Protein AF-A0A259DTE0-F1 (afdb_monomer_lite)

Foldseek 3Di:
DDDDDDPPDDPVVQQVVLLVVLVVCLVVVVLVSSCVSQDPDVSNLVSLVSCLLVLNDALVSLVVSCVVCVPDPPVVSSLVSSLVNLLPDPALVVLCVVCVVPPDAALSSLLSNLVSCVVVVNNVVSVVSLVVCVVHYDDDPVSVVSSVVPPPD

Radius of gyration: 21.3 Å; chains: 1; bounding box: 43×51×60 Å

Sequence (153 aa):
MLAALAWAGPVLADSDQAMRTALELTSGRDYAGALAVAPAGVGVDIVEWQRLRAGQGSFAEYEGFLARHPDWPGLPLMYEKAEGALAETADPTTVIGWFSANPAVTGTGAVAHVKALLAADRNAEAETEAMRAWATLTFTPEEEAALDDQETF

pLDDT: mean 90.36, std 13.55, range [43.41, 98.62]

Structure (mmCIF, N/CA/C/O backbone):
data_AF-A0A259DTE0-F1
#
_entry.id   AF-A0A259DTE0-F1
#
loop_
_atom_site.group_PDB
_atom_site.id
_atom_site.type_symbol
_atom_site.label_atom_id
_atom_site.label_alt_id
_atom_site.label_comp_id
_atom_site.label_asym_id
_atom_site.label_entity_id
_atom_site.label_seq_id
_atom_site.pdbx_PDB_ins_code
_atom_site.Cartn_x
_atom_site.Cartn_y
_atom_site.Cartn_z
_atom_site.occupancy
_atom_site.B_iso_or_equiv
_atom_site.auth_seq_id
_atom_site.auth_comp_id
_atom_site.auth_asym_id
_atom_site.auth_atom_id
_atom_site.pdbx_PDB_model_num
ATOM 1 N N . MET A 1 1 ? 21.723 -41.318 -38.011 1.00 43.78 1 MET A N 1
ATOM 2 C CA . MET A 1 1 ? 21.415 -40.417 -36.880 1.00 43.78 1 MET A CA 1
ATOM 3 C C . MET A 1 1 ? 21.941 -39.037 -37.231 1.00 43.78 1 MET A C 1
ATOM 5 O O . MET A 1 1 ? 23.150 -38.869 -37.249 1.00 43.78 1 MET A O 1
ATOM 9 N N . LEU A 1 2 ? 21.074 -38.089 -37.584 1.00 43.56 2 LEU A N 1
ATOM 10 C CA . LEU A 1 2 ? 21.456 -36.684 -37.741 1.00 43.56 2 LEU A CA 1
ATOM 11 C C . LEU A 1 2 ? 20.873 -35.923 -36.551 1.00 43.56 2 LEU A C 1
ATOM 13 O O . LEU A 1 2 ? 19.659 -35.900 -36.368 1.00 43.56 2 LEU A O 1
ATOM 17 N N . ALA A 1 3 ? 21.760 -35.389 -35.716 1.00 52.62 3 ALA A N 1
ATOM 18 C CA . ALA A 1 3 ? 21.417 -34.535 -34.592 1.00 52.62 3 ALA A CA 1
ATOM 19 C C . ALA A 1 3 ? 21.035 -33.147 -35.123 1.00 52.62 3 ALA A C 1
ATOM 21 O O . ALA A 1 3 ? 21.847 -32.486 -35.771 1.00 52.62 3 ALA A O 1
ATOM 22 N N . ALA A 1 4 ? 19.802 -32.714 -34.867 1.00 48.88 4 ALA A N 1
ATOM 23 C CA . ALA A 1 4 ? 19.388 -31.340 -35.104 1.00 48.88 4 ALA A CA 1
ATOM 24 C C . ALA A 1 4 ? 19.877 -30.478 -33.933 1.00 48.88 4 ALA A C 1
ATOM 26 O O . ALA A 1 4 ? 19.413 -30.620 -32.803 1.00 48.88 4 ALA A O 1
ATOM 27 N N . LEU A 1 5 ? 20.851 -29.612 -34.207 1.00 60.97 5 LEU A N 1
ATOM 28 C CA . LEU A 1 5 ? 21.336 -28.599 -33.279 1.00 60.97 5 LEU A CA 1
ATOM 29 C C . LEU A 1 5 ? 20.308 -27.456 -33.261 1.00 60.97 5 LEU A C 1
ATOM 31 O O . LEU A 1 5 ? 20.214 -26.690 -34.219 1.00 60.97 5 LEU A O 1
ATOM 35 N N . ALA A 1 6 ? 19.497 -27.369 -32.209 1.00 54.09 6 ALA A N 1
ATOM 36 C CA . ALA A 1 6 ? 18.560 -26.266 -32.034 1.00 54.09 6 ALA A CA 1
ATOM 37 C C . ALA A 1 6 ? 19.342 -24.986 -31.686 1.00 54.09 6 ALA A C 1
ATOM 39 O O . ALA A 1 6 ? 19.774 -24.795 -30.551 1.00 54.09 6 ALA A O 1
ATOM 40 N N . TRP A 1 7 ? 19.567 -24.121 -32.676 1.00 58.91 7 TRP A N 1
ATOM 41 C CA . TRP A 1 7 ? 20.090 -22.771 -32.463 1.00 58.91 7 TRP A CA 1
ATOM 42 C C . TRP A 1 7 ? 18.978 -21.904 -31.860 1.00 58.91 7 TRP A C 1
ATOM 44 O O . TRP A 1 7 ? 18.152 -21.342 -32.575 1.00 58.91 7 TRP A O 1
ATOM 54 N N . ALA A 1 8 ? 18.949 -21.794 -30.535 1.00 57.03 8 ALA A N 1
ATOM 55 C CA . ALA A 1 8 ? 18.180 -20.767 -29.838 1.00 57.03 8 ALA A CA 1
ATOM 56 C C . ALA A 1 8 ? 18.907 -19.409 -29.970 1.00 57.03 8 ALA A C 1
ATOM 58 O O . ALA A 1 8 ? 19.482 -18.902 -29.014 1.00 57.03 8 ALA A O 1
ATOM 59 N N . GLY A 1 9 ? 18.995 -18.873 -31.189 1.00 67.31 9 GLY A N 1
ATOM 60 C CA . GLY A 1 9 ? 19.656 -17.598 -31.489 1.00 67.31 9 GLY A CA 1
ATOM 61 C C . GLY A 1 9 ? 18.674 -16.416 -31.588 1.00 67.31 9 GLY A C 1
ATOM 62 O O . GLY A 1 9 ? 17.463 -16.584 -31.501 1.00 67.31 9 GLY A O 1
ATOM 63 N N . PRO A 1 10 ? 19.171 -15.261 -32.029 1.00 63.56 10 PRO A N 1
ATOM 64 C CA . PRO A 1 10 ? 18.927 -13.849 -31.623 1.00 63.56 10 PRO A CA 1
ATOM 65 C C . PRO A 1 10 ? 17.927 -13.426 -30.520 1.00 63.56 10 PRO A C 1
ATOM 67 O O . PRO A 1 10 ? 18.248 -12.492 -29.791 1.00 63.56 10 PRO A O 1
ATOM 70 N N . VAL A 1 11 ? 16.745 -14.030 -30.367 1.00 62.62 11 VAL A N 1
ATOM 71 C CA . VAL A 1 11 ? 15.665 -13.457 -29.516 1.00 62.62 11 VAL A CA 1
ATOM 72 C C . VAL A 1 11 ? 16.030 -13.416 -28.023 1.00 62.62 11 VAL A C 1
ATOM 74 O O . VAL A 1 11 ? 15.687 -12.467 -27.316 1.00 62.62 11 VAL A O 1
ATOM 77 N N . LEU A 1 12 ? 16.769 -14.420 -27.540 1.00 65.56 12 LEU A N 1
ATOM 78 C CA . LEU A 1 12 ? 17.207 -14.489 -26.140 1.00 65.56 12 LEU A CA 1
ATOM 79 C C . LEU A 1 12 ? 18.289 -13.447 -25.812 1.00 65.56 12 LEU A C 1
ATOM 81 O O . LEU A 1 12 ? 18.253 -12.848 -24.745 1.00 65.56 12 LEU A O 1
ATOM 85 N N . ALA A 1 13 ? 19.210 -13.177 -26.743 1.00 70.62 13 ALA A N 1
ATOM 86 C CA . ALA A 1 13 ? 20.284 -12.203 -26.535 1.00 70.62 13 ALA A CA 1
ATOM 87 C C . ALA A 1 13 ? 19.761 -10.756 -26.490 1.00 70.62 13 ALA A C 1
ATOM 89 O O . ALA A 1 13 ? 20.271 -9.942 -25.721 1.00 70.62 13 ALA A O 1
ATOM 90 N N . ASP A 1 14 ? 18.731 -10.457 -27.286 1.00 83.38 14 ASP A N 1
ATOM 91 C CA . ASP A 1 14 ? 18.049 -9.160 -27.283 1.00 83.38 14 ASP A CA 1
ATOM 92 C C . ASP A 1 14 ? 17.256 -8.953 -25.981 1.00 83.38 14 ASP A C 1
ATOM 94 O O . ASP A 1 14 ? 17.374 -7.917 -25.331 1.00 83.38 14 ASP A O 1
ATOM 98 N N . SER A 1 15 ? 16.553 -9.994 -25.516 1.00 88.19 15 SER A N 1
ATOM 99 C CA . SER A 1 15 ? 15.815 -9.973 -24.241 1.00 88.19 15 SER A CA 1
ATOM 100 C C . SER A 1 15 ? 16.735 -9.772 -23.032 1.00 88.19 15 SER A C 1
ATOM 102 O O . SER A 1 15 ? 16.417 -9.000 -22.128 1.00 88.19 15 SER A O 1
ATOM 104 N N . ASP A 1 16 ? 17.901 -10.423 -23.023 1.00 93.50 16 ASP A N 1
ATOM 105 C CA . ASP A 1 16 ? 18.902 -10.254 -21.969 1.00 93.50 16 ASP A CA 1
ATOM 106 C C . ASP A 1 16 ? 19.446 -8.822 -21.928 1.00 93.50 16 ASP A C 1
ATOM 108 O O . ASP A 1 16 ? 19.622 -8.245 -20.853 1.00 93.50 16 ASP A O 1
ATOM 112 N N . GLN A 1 17 ? 19.743 -8.242 -23.095 1.00 94.94 17 GLN A N 1
ATOM 113 C CA . GLN A 1 17 ? 20.236 -6.871 -23.178 1.00 94.94 17 GLN A CA 1
ATOM 114 C C . GLN A 1 17 ? 19.161 -5.868 -22.752 1.00 94.94 17 GLN A C 1
ATOM 116 O O . GLN A 1 17 ? 19.450 -4.982 -21.948 1.00 94.94 17 GLN A O 1
ATOM 121 N N . ALA A 1 18 ? 17.929 -6.052 -23.226 1.00 96.12 18 ALA A N 1
ATOM 122 C CA . ALA A 1 18 ? 16.771 -5.263 -22.829 1.00 96.12 18 ALA A CA 1
ATOM 123 C C . ALA A 1 18 ? 16.566 -5.294 -21.305 1.00 96.12 18 ALA A C 1
ATOM 125 O O . ALA A 1 18 ? 16.401 -4.248 -20.677 1.00 96.12 18 ALA A O 1
ATOM 126 N N . MET A 1 19 ? 16.682 -6.474 -20.685 1.00 97.69 19 MET A N 1
ATOM 127 C CA . MET A 1 19 ? 16.566 -6.615 -19.234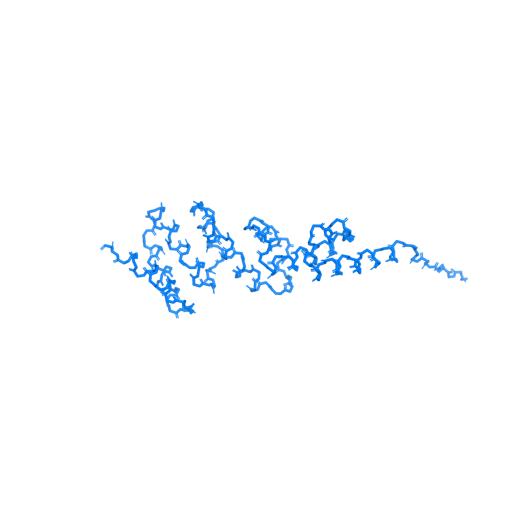 1.00 97.69 19 MET A CA 1
ATOM 128 C C . MET A 1 19 ? 17.687 -5.895 -18.477 1.00 97.69 19 MET A C 1
ATOM 130 O O . MET A 1 19 ? 17.419 -5.235 -17.475 1.00 97.69 19 MET A O 1
ATOM 134 N N . ARG A 1 20 ? 18.942 -5.970 -18.942 1.00 97.94 20 ARG A N 1
ATOM 135 C CA . ARG A 1 20 ? 20.052 -5.220 -18.320 1.00 97.94 20 ARG A CA 1
ATOM 136 C C . ARG A 1 20 ? 19.778 -3.719 -18.334 1.00 97.94 20 ARG A C 1
ATOM 138 O O . ARG A 1 20 ? 19.892 -3.080 -17.293 1.00 97.94 20 ARG A O 1
ATOM 145 N N . THR A 1 21 ? 19.347 -3.183 -19.475 1.00 98.12 21 THR A N 1
ATOM 146 C CA . THR A 1 21 ? 18.992 -1.764 -19.595 1.00 98.12 21 THR A CA 1
ATOM 147 C C . THR A 1 21 ? 17.808 -1.398 -18.697 1.00 98.12 21 THR A C 1
ATOM 149 O O . THR A 1 21 ? 17.859 -0.376 -18.015 1.00 98.12 21 THR A O 1
ATOM 152 N N . ALA A 1 22 ? 16.776 -2.242 -18.615 1.00 98.44 22 ALA A N 1
ATOM 153 C CA . ALA A 1 22 ? 15.650 -2.018 -17.709 1.00 98.44 22 ALA A CA 1
ATOM 154 C C . ALA A 1 22 ? 16.098 -1.936 -16.237 1.00 98.44 22 ALA A C 1
ATOM 156 O O . ALA A 1 22 ? 15.670 -1.044 -15.503 1.00 98.44 22 ALA A O 1
ATOM 157 N N . LEU A 1 23 ? 16.998 -2.823 -15.800 1.00 98.25 23 LEU A N 1
ATOM 158 C CA . LEU A 1 23 ? 17.524 -2.836 -14.430 1.00 98.25 23 LEU A CA 1
ATOM 159 C C . LEU A 1 23 ? 18.431 -1.632 -14.127 1.00 98.25 23 LEU A C 1
ATOM 161 O O . LEU A 1 23 ? 18.393 -1.103 -13.012 1.00 98.25 23 LEU A O 1
ATOM 165 N N . GLU A 1 24 ? 19.216 -1.168 -15.101 1.00 98.44 24 GLU A N 1
ATOM 166 C CA . GLU A 1 24 ? 20.008 0.065 -14.989 1.00 98.44 24 GLU A CA 1
ATOM 167 C C . GLU A 1 24 ? 19.100 1.289 -14.796 1.00 98.44 24 GLU A C 1
ATOM 169 O O . GLU A 1 24 ? 19.293 2.059 -13.852 1.00 98.44 24 GLU A O 1
ATOM 174 N N . LEU A 1 25 ? 18.059 1.426 -15.625 1.00 98.62 25 LEU A N 1
ATOM 175 C CA . LEU A 1 25 ? 17.064 2.499 -15.511 1.00 98.62 25 LEU A CA 1
ATOM 176 C C . LEU A 1 25 ? 16.305 2.429 -14.179 1.00 98.62 25 LEU A C 1
ATOM 178 O O . LEU A 1 25 ? 16.152 3.444 -13.498 1.00 98.62 25 LEU A O 1
ATOM 182 N N . THR A 1 26 ? 15.921 1.223 -13.747 1.00 98.31 26 THR A N 1
ATOM 183 C CA . THR A 1 26 ? 15.253 1.012 -12.454 1.00 98.31 26 THR A CA 1
ATOM 184 C C . THR A 1 26 ? 16.144 1.428 -11.283 1.00 98.31 26 THR A C 1
ATOM 186 O O . THR A 1 26 ? 15.686 2.108 -10.364 1.00 98.31 26 THR A O 1
ATOM 189 N N . SER A 1 27 ? 17.440 1.102 -11.336 1.00 96.94 27 SER A N 1
ATOM 190 C CA . SER A 1 27 ? 18.418 1.538 -10.329 1.00 96.94 27 SER A CA 1
ATOM 191 C C . SER A 1 27 ? 18.573 3.063 -10.302 1.00 96.94 27 SER A C 1
ATOM 193 O O . SER A 1 27 ? 18.743 3.650 -9.234 1.00 96.94 27 SER A O 1
ATOM 195 N N . GLY A 1 28 ? 18.453 3.714 -11.462 1.00 97.62 28 GLY A N 1
ATOM 196 C CA . GLY A 1 28 ? 18.397 5.171 -11.604 1.00 97.62 28 GLY A CA 1
ATOM 197 C C . GLY A 1 28 ? 17.051 5.805 -11.231 1.00 97.62 28 GLY A C 1
ATOM 198 O O . GLY A 1 28 ? 16.918 7.021 -11.344 1.00 97.62 28 GLY A O 1
ATOM 199 N N . ARG A 1 29 ? 16.068 5.012 -10.773 1.00 96.75 29 ARG A N 1
ATOM 200 C CA . ARG A 1 29 ? 14.676 5.413 -10.488 1.00 96.75 29 ARG A CA 1
ATOM 201 C C . ARG A 1 29 ? 13.888 5.919 -11.701 1.00 96.75 29 ARG A C 1
ATOM 203 O O . ARG A 1 29 ? 12.815 6.496 -11.530 1.00 96.75 29 ARG A O 1
ATOM 210 N N . ASP A 1 30 ? 14.367 5.662 -12.914 1.00 98.25 30 ASP A N 1
ATOM 211 C CA . ASP A 1 30 ? 13.601 5.888 -14.138 1.00 98.25 30 ASP A CA 1
ATOM 212 C C . ASP A 1 30 ? 12.728 4.664 -14.439 1.00 98.25 30 ASP A C 1
ATOM 214 O O . ASP A 1 30 ? 13.008 3.852 -15.321 1.00 98.25 30 ASP A O 1
ATOM 218 N N . TYR A 1 31 ? 11.661 4.501 -13.655 1.00 97.56 31 TYR A N 1
ATOM 219 C CA . TYR A 1 31 ? 10.754 3.362 -13.804 1.00 97.56 31 TYR A CA 1
ATOM 220 C C . TYR A 1 31 ? 9.962 3.407 -15.114 1.00 97.56 31 TYR A C 1
ATOM 222 O O . TYR A 1 31 ? 9.646 2.360 -15.668 1.00 97.56 31 TYR A O 1
ATOM 230 N N . ALA A 1 32 ? 9.651 4.601 -15.627 1.00 97.62 32 ALA A N 1
ATOM 231 C CA . ALA A 1 32 ? 8.937 4.749 -16.892 1.00 97.62 32 ALA A CA 1
ATOM 232 C C . ALA A 1 32 ? 9.812 4.292 -18.068 1.00 97.62 32 ALA A C 1
ATOM 234 O O . ALA A 1 32 ? 9.361 3.496 -18.894 1.00 97.62 32 ALA A O 1
ATOM 235 N N . GLY A 1 33 ? 11.076 4.730 -18.105 1.00 98.06 33 GLY A N 1
ATOM 236 C CA . GLY A 1 33 ? 12.057 4.248 -19.072 1.00 98.06 33 GLY A CA 1
ATOM 237 C C . GLY A 1 33 ? 12.307 2.748 -18.930 1.00 98.06 33 GLY A C 1
ATOM 238 O O . GLY A 1 33 ? 12.310 2.032 -19.929 1.00 98.06 33 GLY A O 1
ATOM 239 N N . ALA A 1 34 ? 12.445 2.255 -17.696 1.00 98.44 34 ALA A N 1
ATOM 240 C CA . ALA A 1 34 ? 12.639 0.833 -17.431 1.00 98.44 34 ALA A CA 1
ATOM 241 C C . ALA A 1 34 ? 11.479 -0.027 -17.958 1.00 98.44 34 ALA A C 1
ATOM 243 O O . ALA A 1 34 ? 11.721 -1.021 -18.638 1.00 98.44 34 ALA A O 1
ATOM 244 N N . LEU A 1 35 ? 10.227 0.370 -17.706 1.00 97.69 35 LEU A N 1
ATOM 245 C CA . LEU A 1 35 ? 9.039 -0.342 -18.193 1.00 97.69 35 LEU A CA 1
ATOM 246 C C . LEU A 1 35 ? 8.927 -0.313 -19.722 1.00 97.69 35 LEU A C 1
ATOM 248 O O . LEU A 1 35 ? 8.456 -1.280 -20.312 1.00 97.69 35 LEU A O 1
ATOM 252 N N . ALA A 1 36 ? 9.375 0.766 -20.371 1.00 97.69 36 ALA A N 1
ATOM 253 C CA . ALA A 1 36 ? 9.330 0.893 -21.826 1.00 97.69 36 ALA A CA 1
ATOM 254 C C . ALA A 1 36 ? 10.289 -0.065 -22.554 1.00 97.69 36 ALA A C 1
ATOM 256 O O . ALA A 1 36 ? 10.049 -0.397 -23.715 1.00 97.69 36 ALA A O 1
ATOM 257 N N . VAL A 1 37 ? 11.369 -0.495 -21.893 1.00 97.62 37 VAL A N 1
ATOM 258 C CA . VAL A 1 37 ? 12.389 -1.381 -22.482 1.00 97.62 37 VAL A CA 1
ATOM 259 C C . VAL A 1 37 ? 12.393 -2.787 -21.887 1.00 97.62 37 VAL A C 1
ATOM 261 O O . VAL A 1 37 ? 13.064 -3.663 -22.426 1.00 97.62 37 VAL A O 1
ATOM 264 N N . ALA A 1 38 ? 11.672 -3.026 -20.790 1.00 97.56 38 ALA A N 1
ATOM 265 C CA . ALA A 1 38 ? 11.622 -4.332 -20.150 1.00 97.56 38 ALA A CA 1
ATOM 266 C C . ALA A 1 38 ? 11.072 -5.403 -21.112 1.00 97.56 38 ALA A C 1
ATOM 268 O O . ALA A 1 38 ? 10.049 -5.180 -21.768 1.00 97.56 38 ALA A O 1
ATOM 269 N N . PRO A 1 39 ? 11.707 -6.588 -21.196 1.00 96.44 39 PRO A N 1
ATOM 270 C CA . PRO A 1 39 ? 11.160 -7.676 -21.989 1.00 96.44 39 PRO A CA 1
ATOM 271 C C . PRO A 1 39 ? 9.808 -8.116 -21.415 1.00 96.44 39 PRO A C 1
ATOM 273 O O . PRO A 1 39 ? 9.616 -8.167 -20.197 1.00 96.44 39 PRO A O 1
ATOM 276 N N . ALA A 1 40 ? 8.872 -8.446 -22.307 1.00 93.31 40 ALA A N 1
ATOM 277 C CA . ALA A 1 40 ? 7.514 -8.828 -21.937 1.00 93.31 40 ALA A CA 1
ATOM 278 C C . ALA A 1 40 ? 7.471 -10.033 -20.976 1.00 93.31 40 ALA A C 1
ATOM 280 O O . ALA A 1 40 ? 8.356 -10.892 -20.971 1.00 93.31 40 ALA A O 1
ATOM 281 N N . GLY A 1 41 ? 6.398 -10.116 -20.187 1.00 94.56 41 GLY A N 1
ATOM 282 C CA . GLY A 1 41 ? 6.254 -11.114 -19.127 1.00 94.56 41 GLY A CA 1
ATOM 283 C C . GLY A 1 41 ? 7.055 -10.719 -17.888 1.00 94.56 41 GLY A C 1
ATOM 284 O O . GLY A 1 41 ? 7.024 -9.562 -17.476 1.00 94.56 41 GLY A O 1
ATOM 285 N N . VAL A 1 42 ? 7.812 -11.669 -17.333 1.00 95.69 42 VAL A N 1
ATOM 286 C CA . VAL A 1 42 ? 8.489 -11.528 -16.030 1.00 95.69 42 VAL A CA 1
ATOM 287 C C . VAL A 1 42 ? 9.437 -10.320 -15.938 1.00 95.69 42 VAL A C 1
ATOM 289 O O . VAL A 1 42 ? 9.679 -9.810 -14.848 1.00 95.69 42 VAL A O 1
ATOM 292 N N . GLY A 1 43 ? 9.976 -9.836 -17.064 1.00 97.31 43 GLY A N 1
ATOM 293 C CA . GLY A 1 43 ? 10.821 -8.639 -17.086 1.00 97.31 43 GLY A CA 1
ATOM 294 C C . GLY A 1 43 ? 10.063 -7.381 -16.664 1.00 97.31 43 GLY A C 1
ATOM 295 O O . GLY A 1 43 ? 10.552 -6.626 -15.824 1.00 97.31 43 GLY A O 1
ATOM 296 N N . VAL A 1 44 ? 8.847 -7.195 -17.187 1.00 98.06 44 VAL A N 1
ATOM 297 C CA . VAL A 1 44 ? 7.940 -6.109 -16.782 1.00 98.06 44 VAL A CA 1
ATOM 298 C C . VAL A 1 44 ? 7.552 -6.261 -15.311 1.00 98.06 44 VAL A C 1
ATOM 300 O O . VAL A 1 44 ? 7.632 -5.285 -14.567 1.00 98.06 44 VAL A O 1
ATOM 303 N N . ASP A 1 45 ? 7.224 -7.481 -14.870 1.00 98.31 45 ASP A N 1
ATOM 304 C CA . ASP A 1 45 ? 6.832 -7.751 -13.479 1.00 98.31 45 ASP A CA 1
ATOM 305 C C . ASP A 1 45 ? 7.952 -7.410 -12.482 1.00 98.31 45 ASP A C 1
ATOM 307 O O . ASP A 1 45 ? 7.691 -6.861 -11.414 1.00 98.31 45 ASP A O 1
ATOM 311 N N . ILE A 1 46 ? 9.217 -7.676 -12.824 1.00 98.31 46 ILE A N 1
ATOM 312 C CA . ILE A 1 46 ? 10.368 -7.331 -11.974 1.00 98.31 46 ILE A CA 1
ATOM 313 C C . ILE A 1 46 ? 10.517 -5.813 -11.827 1.00 98.31 46 ILE A C 1
ATOM 315 O O . ILE A 1 46 ? 10.759 -5.330 -10.717 1.00 98.31 46 ILE A O 1
ATOM 319 N N . VAL A 1 47 ? 10.372 -5.057 -12.918 1.00 98.50 47 VAL A N 1
ATOM 320 C CA . VAL A 1 47 ? 10.453 -3.589 -12.877 1.00 98.50 47 VAL A CA 1
ATOM 321 C C . VAL A 1 47 ? 9.276 -3.008 -12.092 1.00 98.50 47 VAL A C 1
ATOM 323 O O . VAL A 1 47 ? 9.478 -2.150 -11.230 1.00 98.50 47 VAL A O 1
ATOM 326 N N . GLU A 1 48 ? 8.058 -3.500 -12.334 1.00 98.25 48 GLU A N 1
ATOM 327 C CA . GLU A 1 48 ? 6.859 -3.094 -11.596 1.00 98.25 48 GLU A CA 1
ATOM 328 C C . GLU A 1 48 ? 7.016 -3.388 -10.098 1.00 98.25 48 GLU A C 1
ATOM 330 O O . GLU A 1 48 ? 6.815 -2.500 -9.271 1.00 98.25 48 GLU A O 1
ATOM 335 N N . TRP A 1 49 ? 7.493 -4.580 -9.739 1.00 98.25 49 TRP A N 1
ATOM 336 C CA . TRP A 1 49 ? 7.778 -4.966 -8.359 1.00 98.25 49 TRP A CA 1
ATOM 337 C C . TRP A 1 49 ? 8.794 -4.043 -7.681 1.00 98.25 49 TRP A C 1
ATOM 339 O O . TRP A 1 49 ? 8.573 -3.604 -6.552 1.00 98.25 49 TRP A O 1
ATOM 349 N N . GLN A 1 50 ? 9.902 -3.709 -8.350 1.00 98.12 50 GLN A N 1
ATOM 350 C CA . GLN A 1 50 ? 10.898 -2.790 -7.792 1.00 98.12 50 GLN A CA 1
ATOM 351 C C . GLN A 1 50 ? 10.328 -1.378 -7.599 1.00 98.12 50 GLN A C 1
ATOM 353 O O . GLN A 1 50 ? 10.559 -0.767 -6.552 1.00 98.12 50 GLN A O 1
ATOM 358 N N . ARG A 1 51 ? 9.532 -0.888 -8.557 1.00 98.31 51 ARG A N 1
ATOM 359 C CA . ARG A 1 51 ? 8.834 0.401 -8.459 1.00 98.31 51 ARG A CA 1
ATOM 360 C C . ARG A 1 51 ? 7.860 0.437 -7.278 1.00 98.31 51 ARG A C 1
ATOM 362 O O . ARG A 1 51 ? 7.901 1.369 -6.475 1.00 98.31 51 ARG A O 1
ATOM 369 N N . LEU A 1 52 ? 7.013 -0.583 -7.146 1.00 98.31 52 LEU A N 1
ATOM 370 C CA . LEU A 1 52 ? 6.021 -0.685 -6.075 1.00 98.31 52 LEU A CA 1
ATOM 371 C C . LEU A 1 52 ? 6.692 -0.807 -4.702 1.00 98.31 52 LEU A C 1
ATOM 373 O O . LEU A 1 52 ? 6.355 -0.084 -3.771 1.00 98.31 52 LEU A O 1
ATOM 377 N N . ARG A 1 53 ? 7.751 -1.611 -4.569 1.00 96.50 53 ARG A N 1
ATOM 378 C CA . ARG A 1 53 ? 8.527 -1.674 -3.316 1.00 96.50 53 ARG A CA 1
ATOM 379 C C . ARG A 1 53 ? 9.165 -0.339 -2.927 1.00 96.50 53 ARG A C 1
ATOM 381 O O . ARG A 1 53 ? 9.347 -0.076 -1.737 1.00 96.50 53 ARG A O 1
ATOM 388 N N . ALA A 1 54 ? 9.488 0.506 -3.904 1.00 96.25 54 ALA A N 1
ATOM 389 C CA . ALA A 1 54 ? 9.983 1.860 -3.673 1.00 96.25 54 ALA A CA 1
ATOM 390 C C . ALA A 1 54 ? 8.880 2.865 -3.281 1.00 96.25 54 ALA A C 1
ATOM 392 O O . ALA A 1 54 ? 9.181 4.047 -3.104 1.00 96.25 54 ALA A O 1
ATOM 393 N N . GLY A 1 55 ? 7.625 2.425 -3.133 1.00 95.69 55 GLY A N 1
ATOM 394 C CA . GLY A 1 55 ? 6.491 3.285 -2.797 1.00 95.69 55 GLY A CA 1
ATOM 395 C C . GLY A 1 55 ? 5.993 4.122 -3.975 1.00 95.69 55 GLY A C 1
ATOM 396 O O . GLY A 1 55 ? 5.326 5.124 -3.765 1.00 95.69 55 GLY A O 1
ATOM 397 N N . GLN A 1 56 ? 6.370 3.781 -5.210 1.00 96.25 56 GLN A N 1
ATOM 398 C CA . GLN A 1 56 ? 6.075 4.586 -6.397 1.00 96.25 56 GLN A CA 1
ATOM 399 C C . GLN A 1 56 ? 4.881 4.024 -7.169 1.00 96.25 56 GLN A C 1
ATOM 401 O O . GLN A 1 56 ? 4.999 3.779 -8.366 1.00 96.25 56 GLN A O 1
ATOM 406 N N . GLY A 1 57 ? 3.747 3.797 -6.504 1.00 95.75 57 GLY A N 1
ATOM 407 C CA . GLY A 1 57 ? 2.528 3.303 -7.145 1.00 95.75 57 GLY A CA 1
ATOM 408 C C . GLY A 1 57 ? 1.258 3.655 -6.383 1.00 95.75 57 GLY A C 1
ATOM 409 O O . GLY A 1 57 ? 1.300 3.985 -5.201 1.00 95.75 57 GLY A O 1
ATOM 410 N N . SER A 1 58 ? 0.139 3.590 -7.090 1.00 96.75 58 SER A N 1
ATOM 411 C CA . SER A 1 58 ? -1.213 3.736 -6.558 1.00 96.75 58 SER A CA 1
ATOM 412 C C . SER A 1 58 ? -1.715 2.431 -5.944 1.00 96.75 58 SER A C 1
ATOM 414 O O . SER A 1 58 ? -1.244 1.348 -6.299 1.00 96.75 58 SER A O 1
ATOM 416 N N . PHE A 1 59 ? -2.723 2.515 -5.071 1.00 97.44 59 PHE A N 1
ATOM 417 C CA . PHE A 1 59 ? -3.352 1.333 -4.477 1.00 97.44 59 PHE A CA 1
ATOM 418 C C . PHE A 1 59 ? -3.809 0.304 -5.530 1.00 97.44 59 PHE A C 1
ATOM 420 O O . PHE A 1 59 ? -3.515 -0.879 -5.390 1.00 97.44 59 PHE A O 1
ATOM 427 N N . ALA A 1 60 ? -4.427 0.752 -6.630 1.00 96.75 60 ALA A N 1
ATOM 428 C CA . ALA A 1 60 ? -4.894 -0.134 -7.700 1.00 96.75 60 ALA A CA 1
ATOM 429 C C . ALA A 1 60 ? -3.752 -0.910 -8.387 1.00 96.75 60 ALA A C 1
ATOM 431 O O . ALA A 1 60 ? -3.938 -2.042 -8.831 1.00 96.75 60 ALA A O 1
ATOM 432 N N . GLU A 1 61 ? -2.555 -0.323 -8.469 1.00 97.88 61 GLU A N 1
ATOM 433 C CA . GLU A 1 61 ? -1.379 -1.014 -9.004 1.00 97.88 61 GLU A CA 1
ATOM 434 C C . GLU A 1 61 ? -0.866 -2.080 -8.029 1.00 97.88 61 GLU A C 1
ATOM 436 O O . GLU A 1 61 ? -0.530 -3.180 -8.465 1.00 97.88 61 GLU A O 1
ATOM 441 N N . TYR A 1 62 ? -0.868 -1.806 -6.717 1.00 98.00 62 TYR A N 1
ATOM 442 C CA . TYR A 1 62 ? -0.552 -2.831 -5.716 1.00 98.00 62 TYR A CA 1
ATOM 443 C C . TYR A 1 62 ? -1.565 -3.972 -5.730 1.00 98.00 62 TYR A C 1
ATOM 445 O O . TYR A 1 62 ? -1.161 -5.131 -5.796 1.00 98.00 62 TYR A O 1
ATOM 453 N N . GLU A 1 63 ? -2.861 -3.656 -5.702 1.00 96.44 63 GLU A N 1
ATOM 454 C CA . GLU A 1 63 ? -3.940 -4.646 -5.751 1.00 96.44 63 GLU A CA 1
ATOM 455 C C . GLU A 1 63 ? -3.812 -5.521 -7.004 1.00 96.44 63 GLU A C 1
ATOM 457 O O . GLU A 1 63 ? -3.795 -6.750 -6.917 1.00 96.44 63 GLU A O 1
ATOM 462 N N . GLY A 1 64 ? -3.627 -4.893 -8.168 1.00 97.62 64 GLY A N 1
ATOM 463 C CA . GLY A 1 64 ? -3.446 -5.598 -9.429 1.00 97.62 64 GLY A CA 1
ATOM 464 C C . GLY A 1 64 ? -2.208 -6.496 -9.440 1.00 97.62 64 GLY A C 1
ATOM 465 O O . GLY A 1 64 ? -2.285 -7.623 -9.933 1.00 97.62 64 GLY A O 1
ATOM 466 N N . PHE A 1 65 ? -1.074 -6.025 -8.917 1.00 98.25 65 PHE A N 1
ATOM 467 C CA . PHE A 1 65 ? 0.154 -6.817 -8.852 1.00 98.25 65 PHE A CA 1
ATOM 468 C C . PHE A 1 65 ? -0.001 -8.018 -7.909 1.00 98.25 65 PHE A C 1
ATOM 470 O O . PHE A 1 65 ? 0.300 -9.146 -8.297 1.00 98.25 65 PHE A O 1
ATOM 477 N N . LEU A 1 66 ? -0.519 -7.794 -6.698 1.00 97.06 66 LEU A N 1
ATOM 478 C CA . LEU A 1 66 ? -0.724 -8.832 -5.683 1.00 97.06 66 LEU A CA 1
ATOM 479 C C . LEU A 1 66 ? -1.710 -9.910 -6.150 1.00 97.06 66 LEU A C 1
ATOM 481 O O . LEU A 1 66 ? -1.469 -11.094 -5.932 1.00 97.06 66 LEU A O 1
ATOM 485 N N . ALA A 1 67 ? -2.777 -9.523 -6.854 1.00 96.62 67 ALA A N 1
ATOM 486 C CA . ALA A 1 67 ? -3.744 -10.467 -7.409 1.00 96.62 67 ALA A CA 1
ATOM 487 C C . ALA A 1 67 ? -3.152 -11.354 -8.520 1.00 96.62 67 ALA A C 1
ATOM 489 O O . ALA A 1 67 ? -3.529 -12.519 -8.648 1.00 96.62 67 ALA A O 1
ATOM 490 N N . ARG A 1 68 ? -2.233 -10.815 -9.335 1.00 97.31 68 ARG A N 1
ATOM 491 C CA . ARG A 1 68 ? -1.559 -11.572 -10.404 1.00 97.31 68 ARG A CA 1
ATOM 492 C C . ARG A 1 68 ? -0.453 -12.484 -9.878 1.00 97.31 68 ARG A C 1
ATOM 494 O O . ARG A 1 68 ? -0.209 -13.522 -10.487 1.00 97.31 68 ARG A O 1
ATOM 501 N N . HIS A 1 69 ? 0.187 -12.107 -8.771 1.00 97.69 69 HIS A N 1
ATOM 502 C CA . HIS A 1 69 ? 1.414 -12.741 -8.284 1.00 97.69 69 HIS A CA 1
ATOM 503 C C . HIS A 1 69 ? 1.320 -13.159 -6.801 1.00 97.69 69 HIS A C 1
ATOM 505 O O . HIS A 1 69 ? 2.052 -12.627 -5.962 1.00 97.69 69 HIS A O 1
ATOM 511 N N . PRO A 1 70 ? 0.440 -14.118 -6.445 1.00 96.50 70 PRO A N 1
ATOM 512 C CA . PRO A 1 70 ? 0.173 -14.500 -5.052 1.00 96.50 70 PRO A CA 1
ATOM 513 C C . PRO A 1 70 ? 1.325 -15.248 -4.358 1.00 96.50 70 PRO A C 1
ATOM 515 O O . PRO A 1 70 ? 1.271 -15.464 -3.150 1.00 96.50 70 PRO A O 1
ATOM 518 N N . ASP A 1 71 ? 2.351 -15.669 -5.097 1.00 96.06 71 ASP A N 1
ATOM 519 C CA . ASP A 1 71 ? 3.542 -16.379 -4.616 1.00 96.06 71 ASP A CA 1
ATOM 520 C C . ASP A 1 71 ? 4.849 -15.601 -4.872 1.00 96.06 71 ASP A C 1
ATOM 522 O O . ASP A 1 71 ? 5.950 -16.138 -4.718 1.00 96.06 71 ASP A O 1
ATOM 526 N N . TRP A 1 72 ? 4.744 -14.319 -5.237 1.00 96.81 72 TRP A N 1
ATOM 527 C CA . TRP A 1 72 ? 5.902 -13.484 -5.547 1.00 96.81 72 TRP A CA 1
ATOM 528 C C . TRP A 1 72 ? 6.811 -13.269 -4.328 1.00 96.81 72 TRP A C 1
ATOM 530 O O . TRP A 1 72 ? 6.347 -13.214 -3.190 1.00 96.81 72 TRP A O 1
ATOM 540 N N . PRO A 1 73 ? 8.125 -13.065 -4.499 1.00 94.81 73 PRO A N 1
ATOM 541 C CA . PRO A 1 73 ? 8.979 -12.675 -3.386 1.00 94.81 73 PRO A CA 1
ATOM 542 C C . PRO A 1 73 ? 8.561 -11.338 -2.751 1.00 94.81 73 PRO A C 1
ATOM 544 O O . PRO A 1 73 ? 8.324 -10.332 -3.423 1.00 94.81 73 PRO A O 1
ATOM 547 N N . GLY A 1 74 ? 8.593 -11.292 -1.416 1.00 93.81 74 GLY A N 1
ATOM 548 C CA . GLY A 1 74 ? 8.453 -10.047 -0.657 1.00 93.81 74 GLY A CA 1
ATOM 549 C C . GLY A 1 74 ? 7.022 -9.525 -0.517 1.00 93.81 74 GLY A C 1
ATOM 550 O O . GLY A 1 74 ? 6.859 -8.322 -0.321 1.00 93.81 74 GLY A O 1
ATOM 551 N N . LEU A 1 75 ? 6.009 -10.399 -0.579 1.00 95.88 75 LEU A N 1
ATOM 552 C CA . LEU A 1 75 ? 4.604 -10.023 -0.365 1.00 95.88 75 LEU A CA 1
ATOM 553 C C . LEU A 1 75 ? 4.358 -9.227 0.922 1.00 95.88 75 LEU A C 1
ATOM 555 O O . LEU A 1 75 ? 3.638 -8.242 0.817 1.00 95.88 75 LEU A O 1
ATOM 559 N N . PRO A 1 76 ? 4.957 -9.543 2.094 1.00 95.38 76 PRO A N 1
ATOM 560 C CA . PRO A 1 76 ? 4.695 -8.764 3.308 1.00 95.38 76 PRO A CA 1
ATOM 561 C C . PRO A 1 76 ? 4.947 -7.262 3.121 1.00 95.38 76 PRO A C 1
ATOM 563 O O . P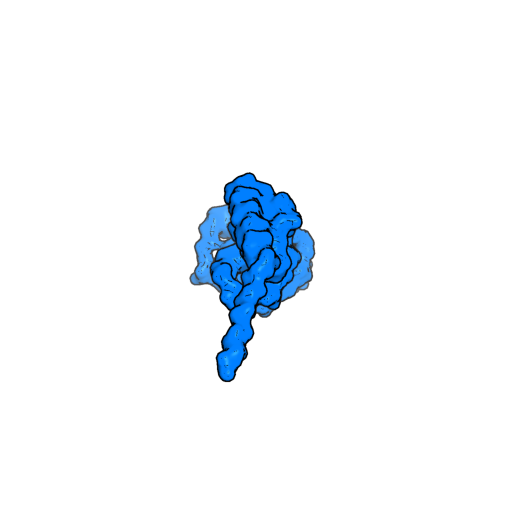RO A 1 76 ? 4.072 -6.450 3.388 1.00 95.38 76 PRO A O 1
ATOM 566 N N . LEU A 1 77 ? 6.084 -6.899 2.519 1.00 96.00 77 LEU A N 1
ATOM 567 C CA . LEU A 1 77 ? 6.392 -5.503 2.203 1.00 96.00 77 LEU A CA 1
ATOM 568 C C . LEU A 1 77 ? 5.430 -4.921 1.156 1.00 96.00 77 LEU A C 1
ATOM 570 O O . LEU A 1 77 ? 5.103 -3.742 1.214 1.00 96.00 77 LEU A O 1
ATOM 574 N N . MET A 1 78 ? 4.996 -5.718 0.177 1.00 97.56 78 MET A N 1
ATOM 575 C CA . MET A 1 78 ? 4.026 -5.258 -0.822 1.00 97.56 78 MET A CA 1
ATOM 576 C C . MET A 1 78 ? 2.673 -4.935 -0.180 1.00 97.56 78 MET A C 1
ATOM 578 O O . MET A 1 78 ? 2.084 -3.920 -0.535 1.00 97.56 78 MET A O 1
ATOM 582 N N . TYR A 1 79 ? 2.223 -5.739 0.787 1.00 96.69 79 TYR A N 1
ATOM 583 C CA . TYR A 1 79 ? 1.025 -5.462 1.581 1.00 96.69 79 TYR A CA 1
ATOM 584 C C . TYR A 1 79 ? 1.186 -4.198 2.430 1.00 96.69 79 TYR A C 1
ATOM 586 O O . TYR A 1 79 ? 0.329 -3.325 2.369 1.00 96.69 79 TYR A O 1
ATOM 594 N N . GLU A 1 80 ? 2.315 -4.029 3.125 1.00 96.75 80 GLU A N 1
ATOM 595 C CA . GLU A 1 80 ? 2.603 -2.797 3.880 1.00 96.75 80 GLU A CA 1
ATOM 596 C C . GLU A 1 80 ? 2.572 -1.547 2.981 1.00 96.75 80 GLU A C 1
ATOM 598 O O . GLU A 1 80 ? 2.015 -0.510 3.343 1.00 96.75 80 GLU A O 1
ATOM 603 N N . LYS A 1 81 ? 3.154 -1.626 1.775 1.00 97.56 81 LYS A N 1
ATOM 604 C CA . LYS A 1 81 ? 3.131 -0.519 0.807 1.00 97.56 81 LYS A CA 1
ATOM 605 C C . LYS A 1 81 ? 1.742 -0.277 0.219 1.00 97.56 81 LYS A C 1
ATOM 607 O O . LYS A 1 81 ? 1.384 0.883 0.012 1.00 97.56 81 LYS A O 1
ATOM 612 N N . ALA A 1 82 ? 0.969 -1.338 -0.009 1.00 97.62 82 ALA A N 1
ATOM 613 C CA . ALA A 1 82 ? -0.421 -1.239 -0.429 1.00 97.62 82 ALA A CA 1
ATOM 614 C C . ALA A 1 82 ? -1.262 -0.524 0.632 1.00 97.62 82 ALA A C 1
ATOM 616 O O . ALA A 1 82 ? -2.016 0.370 0.275 1.00 97.62 82 ALA A O 1
ATOM 617 N N . GLU A 1 83 ? -1.087 -0.846 1.918 1.00 97.56 83 GLU A N 1
ATOM 618 C CA . GLU A 1 83 ? -1.781 -0.169 3.022 1.00 97.56 83 GLU A CA 1
ATOM 619 C C . GLU A 1 83 ? -1.446 1.321 3.094 1.00 97.56 83 GLU A C 1
ATOM 621 O O . GLU A 1 83 ? -2.350 2.136 3.256 1.00 97.56 83 GLU A O 1
ATOM 626 N N . GLY A 1 84 ? -0.178 1.697 2.903 1.00 95.94 84 GLY A N 1
ATOM 627 C CA . GLY A 1 84 ? 0.211 3.107 2.823 1.00 95.94 84 GLY A CA 1
ATOM 628 C C . GLY A 1 84 ? -0.478 3.845 1.669 1.00 95.94 84 GLY A C 1
ATOM 629 O O . GLY A 1 84 ? -1.042 4.914 1.872 1.00 95.94 84 GLY A O 1
ATOM 630 N N . ALA A 1 85 ? -0.496 3.253 0.470 1.00 97.12 85 ALA A N 1
ATOM 631 C CA . ALA A 1 85 ? -1.190 3.836 -0.683 1.00 97.12 85 ALA A CA 1
ATOM 632 C C . ALA A 1 85 ? -2.722 3.825 -0.526 1.00 97.12 85 ALA A C 1
ATOM 634 O O . ALA A 1 85 ? -3.406 4.708 -1.040 1.00 97.12 85 ALA A O 1
ATOM 635 N N . LEU A 1 86 ? -3.265 2.830 0.178 1.00 97.00 86 LEU A N 1
ATOM 636 C CA . LEU A 1 86 ? -4.683 2.725 0.497 1.00 97.00 86 LEU A CA 1
ATOM 637 C C . LEU A 1 86 ? -5.098 3.802 1.497 1.00 97.00 86 LEU A C 1
ATOM 639 O O . LEU A 1 86 ? -6.151 4.395 1.326 1.00 97.00 86 LEU A O 1
ATOM 643 N N . ALA A 1 87 ? -4.279 4.102 2.505 1.00 93.81 87 ALA A N 1
ATOM 644 C CA . ALA A 1 87 ? -4.566 5.150 3.482 1.00 93.81 87 ALA A CA 1
ATOM 645 C C . ALA A 1 87 ? -4.661 6.556 2.857 1.00 93.81 87 ALA A C 1
ATOM 647 O O . ALA A 1 87 ? -5.306 7.435 3.426 1.00 93.81 87 ALA A O 1
ATOM 648 N N . GLU A 1 88 ? -4.064 6.768 1.681 1.00 92.56 88 GLU A N 1
ATOM 649 C CA . GLU A 1 88 ? -4.205 8.008 0.907 1.00 92.56 88 GLU A CA 1
ATOM 650 C C . GLU A 1 88 ? -5.493 8.062 0.064 1.00 92.56 88 GLU A C 1
ATOM 652 O O . GLU A 1 88 ? -5.823 9.111 -0.495 1.00 92.56 88 GLU A O 1
ATOM 657 N N . THR A 1 89 ? -6.246 6.959 -0.036 1.00 89.38 89 THR A N 1
ATOM 658 C CA . THR A 1 89 ? -7.542 6.957 -0.723 1.00 89.38 89 THR A CA 1
ATOM 659 C C . THR A 1 89 ? -8.628 7.622 0.118 1.00 89.38 89 THR A C 1
ATOM 661 O O . THR A 1 89 ? -8.630 7.559 1.345 1.00 89.38 89 THR A O 1
ATOM 664 N N . ALA A 1 90 ? -9.601 8.232 -0.557 1.00 82.56 90 ALA A N 1
ATOM 665 C CA . ALA A 1 90 ? -10.740 8.888 0.083 1.00 82.56 90 ALA A CA 1
ATOM 666 C C . ALA A 1 90 ? -12.027 8.042 0.069 1.00 82.56 90 ALA A C 1
ATOM 668 O O . ALA A 1 90 ? -13.055 8.528 0.529 1.00 82.56 90 ALA A O 1
ATOM 669 N N . ASP A 1 91 ? -12.007 6.822 -0.484 1.00 93.94 91 ASP A N 1
ATOM 670 C CA . ASP A 1 91 ? -13.193 5.959 -0.590 1.00 93.94 91 ASP A CA 1
ATOM 671 C C . ASP A 1 91 ? -13.245 4.904 0.534 1.00 93.94 91 ASP A C 1
ATOM 673 O O . ASP A 1 91 ? -12.511 3.910 0.467 1.00 93.94 91 ASP A O 1
ATOM 677 N N . PRO A 1 92 ? -14.149 5.049 1.528 1.00 94.94 92 PRO A N 1
ATOM 678 C CA . PRO A 1 92 ? -14.312 4.072 2.602 1.00 94.94 92 PRO A CA 1
ATOM 679 C C . PRO A 1 92 ? -14.675 2.672 2.100 1.00 94.94 92 PRO A C 1
ATOM 681 O O . PRO A 1 92 ? -14.286 1.683 2.716 1.00 94.94 92 PRO A O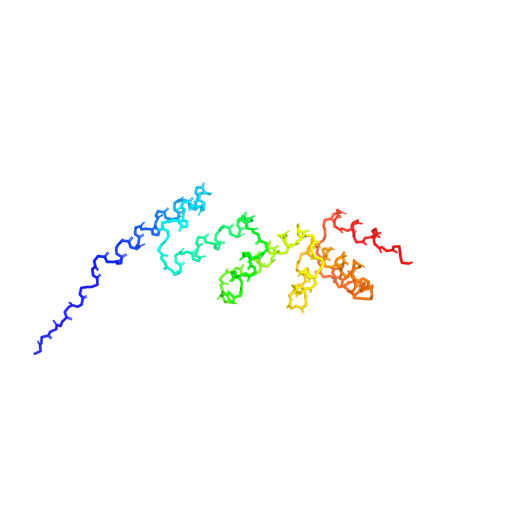 1
ATOM 684 N N . THR A 1 93 ? -15.390 2.568 0.975 1.00 96.62 93 THR A N 1
ATOM 685 C CA . THR A 1 93 ? -15.826 1.278 0.419 1.00 96.62 93 THR A CA 1
ATOM 686 C C . THR A 1 93 ? -14.629 0.458 -0.043 1.00 96.62 93 THR A C 1
ATOM 688 O O . THR A 1 93 ? -14.537 -0.728 0.272 1.00 96.62 93 THR A O 1
ATOM 691 N N . THR A 1 94 ? -13.690 1.099 -0.743 1.00 96.69 94 THR A N 1
ATOM 692 C CA . THR A 1 94 ? -12.436 0.473 -1.178 1.00 96.69 94 THR A CA 1
ATOM 693 C C . THR A 1 94 ? -11.597 0.027 0.021 1.00 96.69 94 THR A C 1
ATOM 695 O O . THR A 1 94 ? -11.144 -1.116 0.054 1.00 96.69 94 THR A O 1
ATOM 698 N N . VAL A 1 95 ? -11.446 0.886 1.036 1.00 97.69 95 VAL A N 1
ATOM 699 C CA . VAL A 1 95 ? -10.669 0.573 2.250 1.00 97.69 95 VAL A CA 1
ATOM 700 C C . VAL A 1 95 ? -11.242 -0.646 2.974 1.00 97.69 95 VAL A C 1
ATOM 702 O O . VAL A 1 95 ? -10.533 -1.616 3.232 1.00 97.69 95 VAL A O 1
ATOM 705 N N . ILE A 1 96 ? -12.545 -0.627 3.248 1.00 97.81 96 ILE A N 1
ATOM 706 C CA . ILE A 1 96 ? -13.259 -1.740 3.879 1.00 97.81 96 ILE A CA 1
ATOM 707 C C . ILE A 1 96 ? -13.135 -3.022 3.045 1.00 97.81 96 ILE A C 1
ATOM 709 O O . ILE A 1 96 ? -12.914 -4.104 3.591 1.00 97.81 96 ILE A O 1
ATOM 713 N N . GLY A 1 97 ? -13.305 -2.916 1.724 1.00 97.25 97 GLY A N 1
ATOM 714 C CA . GLY A 1 97 ? -13.227 -4.051 0.809 1.00 97.25 97 GLY A CA 1
ATOM 715 C C . GLY A 1 97 ? -11.871 -4.745 0.884 1.00 97.25 97 GLY A C 1
ATOM 716 O O . GLY A 1 97 ? -11.817 -5.966 1.031 1.00 97.25 97 GLY A O 1
ATOM 717 N N . TRP A 1 98 ? -10.786 -3.968 0.879 1.00 97.19 98 TRP A N 1
ATOM 718 C CA . TRP A 1 98 ? -9.428 -4.489 1.012 1.00 97.19 98 TRP A CA 1
ATOM 719 C C . TRP A 1 98 ? -9.218 -5.255 2.321 1.00 97.19 98 TRP A C 1
ATOM 721 O O . TRP A 1 98 ? -8.786 -6.415 2.306 1.00 97.19 98 TRP A O 1
ATOM 731 N N . PHE A 1 99 ? -9.567 -4.633 3.450 1.00 97.44 99 PHE A N 1
ATOM 732 C CA . PHE A 1 99 ? -9.322 -5.203 4.774 1.00 97.44 99 PHE A CA 1
ATOM 733 C C . PHE A 1 99 ? -10.256 -6.369 5.131 1.00 97.44 99 PHE A C 1
ATOM 735 O O . PHE A 1 99 ? -9.954 -7.133 6.046 1.00 97.44 99 PHE A O 1
ATOM 742 N N . SER A 1 100 ? -11.336 -6.587 4.370 1.00 95.19 100 SER A N 1
ATOM 743 C CA . SER A 1 100 ? -12.204 -7.763 4.536 1.00 95.19 100 SER A CA 1
ATOM 744 C C . SER A 1 100 ? -11.492 -9.098 4.268 1.00 95.19 100 SER A C 1
ATOM 746 O O . SER A 1 100 ? -11.863 -10.120 4.846 1.00 95.19 100 SER A O 1
ATOM 748 N N . ALA A 1 101 ? -10.465 -9.091 3.411 1.00 92.44 101 ALA A N 1
ATOM 749 C CA . ALA A 1 101 ? -9.673 -10.272 3.064 1.00 92.44 101 ALA A CA 1
ATOM 750 C C . ALA A 1 101 ? -8.220 -10.186 3.554 1.00 92.44 101 ALA A C 1
ATOM 752 O O . ALA A 1 101 ? -7.552 -11.213 3.671 1.00 92.44 101 ALA A O 1
ATOM 753 N N . ASN A 1 102 ? -7.732 -8.978 3.845 1.00 93.88 102 ASN A N 1
ATOM 754 C CA . ASN A 1 102 ? -6.336 -8.713 4.173 1.00 93.88 102 ASN A CA 1
ATOM 755 C C . ASN A 1 102 ? -6.276 -7.894 5.468 1.00 93.88 102 ASN A C 1
ATOM 757 O O . ASN A 1 102 ? -6.281 -6.675 5.375 1.00 93.88 102 ASN A O 1
ATOM 761 N N . PRO A 1 103 ? -6.267 -8.508 6.667 1.00 93.88 103 PRO A N 1
ATOM 762 C CA . PRO A 1 103 ? -6.219 -7.758 7.923 1.00 93.88 103 PRO A CA 1
ATOM 763 C C . PRO A 1 103 ? -5.032 -6.792 7.970 1.00 93.88 103 PRO A C 1
ATOM 765 O O . PRO A 1 103 ? -3.944 -7.157 7.527 1.00 93.88 103 PRO A O 1
ATOM 768 N N . ALA A 1 104 ? -5.231 -5.597 8.535 1.00 96.25 104 ALA A N 1
ATOM 769 C CA . ALA A 1 104 ? -4.195 -4.570 8.541 1.00 96.25 104 ALA A CA 1
ATOM 770 C C . ALA A 1 104 ? -2.940 -5.018 9.302 1.00 96.25 104 ALA A C 1
ATOM 772 O O . ALA A 1 104 ? -3.020 -5.412 10.474 1.00 96.25 104 ALA A O 1
ATOM 773 N N . VAL A 1 105 ? -1.787 -4.922 8.639 1.00 95.25 105 VAL A N 1
ATOM 774 C CA . VAL A 1 105 ? -0.471 -5.288 9.184 1.00 95.25 105 VAL A CA 1
ATOM 775 C C . VAL A 1 105 ? 0.365 -4.078 9.600 1.00 95.25 105 VAL A C 1
ATOM 777 O O . VAL A 1 105 ? 1.415 -4.249 10.219 1.00 95.25 105 VAL A O 1
ATOM 780 N N . THR A 1 106 ? -0.097 -2.860 9.309 1.00 96.00 106 THR A N 1
ATOM 781 C CA . THR A 1 106 ? 0.528 -1.601 9.739 1.00 96.00 106 THR A CA 1
ATOM 782 C C . THR A 1 106 ? -0.416 -0.760 10.599 1.00 96.00 106 THR A C 1
ATOM 784 O O . THR A 1 106 ? -1.639 -0.861 10.474 1.00 96.00 106 THR A O 1
ATOM 787 N N . GLY A 1 107 ? 0.144 0.099 11.462 1.00 95.12 107 GLY A N 1
ATOM 788 C CA . GLY A 1 107 ? -0.637 1.069 12.237 1.00 95.12 107 GLY A CA 1
ATOM 789 C C . GLY A 1 107 ? -1.440 1.998 11.324 1.00 95.12 107 GLY A C 1
ATOM 790 O O . GLY A 1 107 ? -2.656 2.102 11.456 1.00 95.12 107 GLY A O 1
ATOM 791 N N . THR A 1 108 ? -0.781 2.571 10.316 1.00 94.88 108 THR A N 1
ATOM 792 C CA . THR A 1 108 ? -1.400 3.378 9.253 1.00 94.88 108 THR A CA 1
ATOM 793 C C . THR A 1 108 ? -2.593 2.672 8.593 1.00 94.88 108 THR A C 1
ATOM 795 O O . THR A 1 108 ? -3.664 3.268 8.464 1.00 94.88 108 THR A O 1
ATOM 798 N N . GLY A 1 109 ? -2.444 1.401 8.205 1.00 96.94 109 GLY A N 1
ATOM 799 C CA . GLY A 1 109 ? -3.522 0.610 7.610 1.00 96.94 109 GLY A CA 1
ATOM 800 C C . GLY A 1 109 ? -4.687 0.383 8.573 1.00 96.94 109 GLY A C 1
ATOM 801 O O . GLY A 1 109 ? -5.841 0.569 8.190 1.00 96.94 109 GLY A O 1
ATOM 802 N N . ALA A 1 110 ? -4.399 0.062 9.837 1.00 97.12 110 ALA A N 1
ATOM 803 C CA . ALA A 1 110 ? -5.427 -0.122 10.860 1.00 97.12 110 ALA A CA 1
ATOM 804 C C . ALA A 1 110 ? -6.209 1.175 11.122 1.00 9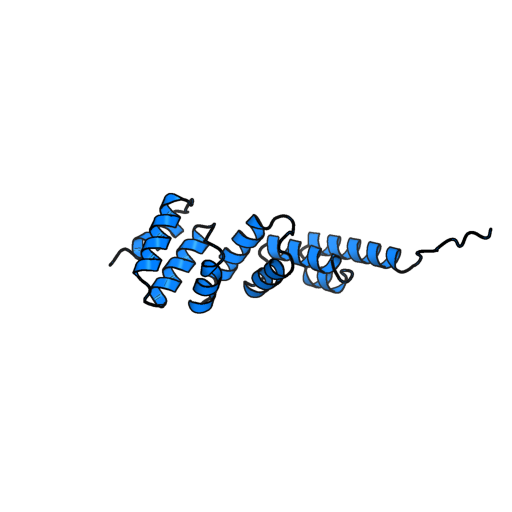7.12 110 ALA A C 1
ATOM 806 O O . ALA A 1 110 ? -7.439 1.161 11.134 1.00 97.12 110 ALA A O 1
ATOM 807 N N . VAL A 1 111 ? -5.520 2.316 11.236 1.00 95.75 111 VAL A N 1
ATOM 808 C CA . VAL A 1 111 ? -6.159 3.635 11.378 1.00 95.75 111 VAL A CA 1
ATOM 809 C C . VAL A 1 111 ? -7.055 3.938 10.177 1.00 95.75 111 VAL A C 1
ATOM 811 O O . VAL A 1 111 ? -8.183 4.402 10.353 1.00 95.75 111 VAL A O 1
ATOM 814 N N . ALA A 1 112 ? -6.586 3.672 8.954 1.00 96.88 112 ALA A N 1
ATOM 815 C CA . ALA A 1 112 ? -7.394 3.852 7.750 1.00 96.88 112 ALA A CA 1
ATOM 816 C C . ALA A 1 112 ? -8.649 2.964 7.775 1.00 96.88 112 ALA A C 1
ATOM 818 O O . ALA A 1 112 ? -9.743 3.439 7.463 1.00 96.88 112 ALA A O 1
ATOM 819 N N . HIS A 1 113 ? -8.515 1.705 8.203 1.00 97.94 113 HIS A N 1
ATOM 820 C CA . HIS A 1 113 ? -9.631 0.770 8.306 1.00 97.94 113 HIS A CA 1
ATOM 821 C C . HIS A 1 113 ? -10.680 1.225 9.326 1.00 97.94 113 HIS A C 1
ATOM 823 O O . HIS A 1 113 ? -11.862 1.301 8.988 1.00 97.94 113 HIS A O 1
ATOM 829 N N . VAL A 1 114 ? -10.254 1.597 10.536 1.00 97.12 114 VAL A N 1
ATOM 830 C CA . VAL A 1 114 ? -11.133 2.123 11.593 1.00 97.12 114 VAL A CA 1
ATOM 831 C C . VAL A 1 114 ? -11.893 3.348 11.088 1.00 97.12 114 VAL A C 1
ATOM 833 O O . VAL A 1 114 ? -13.121 3.378 11.148 1.00 97.12 114 VAL A O 1
ATOM 836 N N . LYS A 1 115 ? -11.193 4.326 10.497 1.00 96.38 115 LYS A N 1
ATOM 837 C CA . LYS A 1 115 ? -11.822 5.536 9.942 1.00 96.38 115 LYS A CA 1
ATOM 838 C C . LYS A 1 115 ? -12.846 5.217 8.855 1.00 96.38 115 LYS A C 1
ATOM 840 O O . LYS A 1 115 ? -13.918 5.818 8.832 1.00 96.38 115 LYS A O 1
ATOM 845 N N . ALA A 1 116 ? -12.540 4.272 7.968 1.00 97.50 116 ALA A N 1
ATOM 846 C CA . ALA A 1 116 ? -13.462 3.863 6.918 1.00 97.50 116 ALA A CA 1
ATOM 847 C C . ALA A 1 116 ? -14.716 3.174 7.481 1.00 97.50 116 ALA A C 1
ATOM 849 O O . ALA A 1 116 ? -15.823 3.460 7.026 1.00 97.50 116 ALA A O 1
ATOM 850 N N . LEU A 1 117 ? -14.563 2.311 8.492 1.00 97.69 117 LEU A N 1
ATOM 851 C CA . LEU A 1 117 ? -15.684 1.660 9.176 1.00 97.69 117 LEU A CA 1
ATOM 852 C C . LEU A 1 117 ? -16.582 2.679 9.886 1.00 97.69 117 LEU A C 1
ATOM 854 O O . LEU A 1 117 ? -17.802 2.605 9.742 1.00 97.69 117 LEU A O 1
ATOM 858 N N . LEU A 1 118 ? -15.998 3.659 10.582 1.00 96.81 118 LEU A N 1
ATOM 859 C CA . LEU A 1 118 ? -16.746 4.746 11.224 1.00 96.81 118 LEU A CA 1
ATOM 860 C C . LEU A 1 118 ? -17.505 5.597 10.199 1.00 96.81 118 LEU A C 1
ATOM 862 O O . LEU A 1 118 ? -18.690 5.861 10.377 1.00 96.81 118 LEU A O 1
ATOM 866 N N . ALA A 1 119 ? -16.868 5.953 9.080 1.00 96.19 119 ALA A N 1
ATOM 867 C CA . ALA A 1 119 ? -17.519 6.683 7.989 1.00 96.19 119 ALA A CA 1
ATOM 868 C C . ALA A 1 119 ? -18.679 5.907 7.332 1.00 96.19 119 ALA A C 1
ATOM 870 O O . ALA A 1 119 ? -19.519 6.508 6.664 1.00 96.19 119 ALA A O 1
ATOM 871 N N . ALA A 1 120 ? -18.722 4.584 7.511 1.00 96.62 120 ALA A N 1
ATOM 872 C CA . ALA A 1 120 ? -19.787 3.702 7.047 1.00 96.62 120 ALA A CA 1
ATOM 873 C C . ALA A 1 120 ? -20.792 3.318 8.155 1.00 96.62 120 ALA A C 1
ATOM 875 O O . ALA A 1 120 ? -21.558 2.373 7.965 1.00 96.62 120 ALA A O 1
ATOM 876 N N . ASP A 1 121 ? -20.773 3.998 9.309 1.00 97.12 121 ASP A N 1
ATOM 877 C CA . ASP A 1 121 ? -21.608 3.722 10.491 1.00 97.12 121 ASP A CA 1
ATOM 878 C C . ASP A 1 121 ? -21.430 2.303 11.089 1.00 97.12 121 ASP A C 1
ATOM 880 O O . ASP A 1 121 ? -22.288 1.790 11.814 1.00 97.12 121 ASP A O 1
ATOM 884 N N . ARG A 1 122 ? -20.289 1.646 10.832 1.00 97.56 122 ARG A N 1
ATOM 885 C CA . ARG A 1 122 ? -19.958 0.282 11.299 1.00 97.56 122 ARG A CA 1
ATOM 886 C C . ARG A 1 122 ? -19.165 0.298 12.610 1.00 97.56 122 ARG A C 1
ATOM 888 O O . ARG A 1 122 ? -18.112 -0.325 12.726 1.00 97.56 122 ARG A O 1
ATOM 895 N N . ASN A 1 123 ? -19.690 0.999 13.615 1.00 96.88 123 ASN A N 1
ATOM 896 C CA . ASN A 1 123 ? -18.986 1.308 14.870 1.00 96.88 123 ASN A CA 1
ATOM 897 C C . ASN A 1 123 ? -18.436 0.076 15.617 1.00 96.88 123 ASN A C 1
ATOM 899 O O . ASN A 1 123 ? -17.281 0.076 16.024 1.00 96.88 123 ASN A O 1
ATOM 903 N N . ALA A 1 124 ? -19.219 -1.000 15.743 1.00 97.19 124 ALA A N 1
ATOM 904 C CA . ALA A 1 124 ? -18.776 -2.209 16.452 1.00 97.19 124 ALA A CA 1
ATOM 905 C C . ALA A 1 124 ? -17.579 -2.902 15.772 1.00 97.19 124 ALA A C 1
ATOM 907 O O . ALA A 1 124 ? -16.721 -3.493 16.429 1.00 97.19 124 ALA A O 1
ATOM 908 N N . GLU A 1 125 ? -17.513 -2.836 14.442 1.00 97.25 125 GLU A N 1
ATOM 909 C CA . GLU A 1 125 ? -16.392 -3.390 13.682 1.00 97.25 125 GLU A CA 1
ATOM 910 C C . GLU A 1 125 ? -15.166 -2.483 13.782 1.00 97.25 125 GLU A C 1
ATOM 912 O O . GLU A 1 125 ? -14.051 -2.988 13.883 1.00 97.25 125 GLU A O 1
ATOM 917 N N . ALA A 1 126 ? -15.373 -1.162 13.818 1.00 97.38 126 ALA A N 1
ATOM 918 C CA . ALA A 1 126 ? -14.308 -0.192 14.044 1.00 97.38 126 ALA A CA 1
ATOM 919 C C . ALA A 1 126 ? -13.640 -0.400 15.414 1.00 97.38 126 ALA A C 1
ATOM 921 O O . ALA A 1 126 ? -12.418 -0.483 15.485 1.00 97.38 126 ALA A O 1
ATOM 922 N N . GLU A 1 127 ? -14.429 -0.568 16.479 1.00 96.62 127 GLU A N 1
ATOM 923 C CA . GLU A 1 127 ? -13.927 -0.868 17.828 1.00 96.62 127 GLU A CA 1
ATOM 924 C C . GLU A 1 127 ? -13.160 -2.200 17.857 1.00 96.62 127 GLU A C 1
ATOM 926 O O . GLU A 1 127 ? -12.043 -2.278 18.369 1.00 96.62 127 GLU A O 1
ATOM 931 N N . THR A 1 128 ? -13.719 -3.242 17.230 1.00 96.56 128 THR A N 1
ATOM 932 C CA . THR A 1 128 ? -13.064 -4.557 17.128 1.00 96.56 128 THR A CA 1
ATOM 933 C C . THR A 1 128 ? -11.696 -4.451 16.448 1.00 96.56 128 THR A C 1
ATOM 935 O O . THR A 1 128 ? -10.717 -5.035 16.923 1.00 96.56 128 THR A O 1
ATOM 938 N N . GLU A 1 129 ? -11.615 -3.705 15.344 1.00 96.62 129 GLU A N 1
ATOM 939 C CA . GLU A 1 129 ? -10.362 -3.487 14.626 1.00 96.62 129 GLU A CA 1
ATOM 940 C C . GLU A 1 129 ? -9.368 -2.665 15.451 1.00 96.62 129 GLU A C 1
ATOM 942 O O . GLU A 1 129 ? -8.201 -3.048 15.533 1.00 96.62 129 GLU A O 1
ATOM 947 N N . ALA A 1 130 ? -9.814 -1.591 16.108 1.00 95.69 130 ALA A N 1
ATOM 948 C CA . ALA A 1 130 ? -8.963 -0.767 16.961 1.00 95.69 130 ALA A CA 1
ATOM 949 C C . ALA A 1 130 ? -8.337 -1.598 18.096 1.00 95.69 130 ALA A C 1
ATOM 951 O O . ALA A 1 130 ? -7.118 -1.591 18.270 1.00 95.69 130 ALA A O 1
ATOM 952 N N . MET A 1 131 ? -9.140 -2.407 18.797 1.00 95.50 131 MET A N 1
ATOM 953 C CA . MET A 1 131 ? -8.663 -3.300 19.860 1.00 95.50 131 MET A CA 1
ATOM 954 C C . MET A 1 131 ? -7.655 -4.336 19.349 1.00 95.50 131 MET A C 1
ATOM 956 O O . MET A 1 131 ? -6.625 -4.583 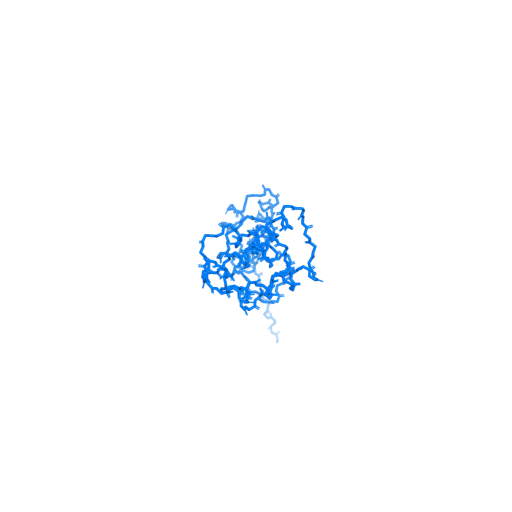19.984 1.00 95.50 131 MET A O 1
ATOM 960 N N . ARG A 1 132 ? -7.938 -4.962 18.198 1.00 95.19 132 ARG A N 1
ATOM 961 C CA . ARG A 1 132 ? -7.022 -5.921 17.564 1.00 95.19 132 ARG A CA 1
ATOM 962 C C . ARG A 1 132 ? -5.701 -5.245 17.216 1.00 95.19 132 ARG A C 1
ATOM 964 O O . ARG A 1 132 ? -4.638 -5.797 17.509 1.00 95.19 132 ARG A O 1
ATOM 971 N N . ALA A 1 133 ? -5.765 -4.085 16.572 1.00 95.06 133 ALA A N 1
ATOM 972 C CA . ALA A 1 133 ? -4.600 -3.348 16.122 1.00 95.06 133 ALA A CA 1
ATOM 973 C C . ALA A 1 133 ? -3.735 -2.931 17.320 1.00 95.06 133 ALA A C 1
ATOM 975 O O . ALA A 1 133 ? -2.554 -3.270 17.342 1.00 95.06 133 ALA A O 1
ATOM 976 N N . TRP A 1 134 ? -4.337 -2.353 18.365 1.00 92.06 134 TRP A N 1
ATOM 977 C CA . TRP A 1 134 ? -3.667 -2.006 19.624 1.00 92.06 134 TRP A CA 1
ATOM 978 C C . TRP A 1 134 ? -2.922 -3.186 20.258 1.00 92.06 134 TRP A C 1
ATOM 980 O O . TRP A 1 134 ? -1.796 -3.058 20.731 1.00 92.06 134 TRP A O 1
ATOM 990 N N . ALA A 1 135 ? -3.539 -4.369 20.250 1.00 93.50 135 ALA A N 1
ATOM 991 C CA . ALA A 1 135 ? -2.961 -5.558 20.864 1.00 93.50 135 ALA A CA 1
ATOM 992 C C . ALA A 1 135 ? -1.828 -6.206 20.047 1.00 93.50 135 ALA A C 1
ATOM 994 O O . ALA A 1 135 ? -1.094 -7.034 20.591 1.00 93.50 135 ALA A O 1
ATOM 995 N N . THR A 1 136 ? -1.714 -5.911 18.746 1.00 91.62 136 THR A N 1
ATOM 996 C CA . THR A 1 136 ? -0.874 -6.698 17.821 1.00 91.62 136 THR A CA 1
ATOM 997 C C . THR A 1 136 ? 0.129 -5.890 17.009 1.00 91.62 136 THR A C 1
ATOM 999 O O . THR A 1 136 ? 1.090 -6.477 16.511 1.00 91.62 136 THR A O 1
ATOM 1002 N N . LEU A 1 137 ? -0.065 -4.579 16.871 1.00 92.12 137 LEU A N 1
ATOM 1003 C CA . LEU A 1 137 ? 0.754 -3.712 16.030 1.00 92.12 137 LEU A CA 1
ATOM 1004 C C . LEU A 1 137 ? 1.559 -2.717 16.867 1.00 92.12 137 LEU A C 1
ATOM 1006 O O . LEU A 1 137 ? 1.221 -2.397 18.004 1.00 92.12 137 LEU A O 1
ATOM 1010 N N . THR A 1 138 ? 2.640 -2.223 16.271 1.00 86.38 138 THR A N 1
ATOM 1011 C CA . THR A 1 138 ? 3.404 -1.092 16.804 1.00 86.38 138 THR A CA 1
ATOM 1012 C C . THR A 1 138 ? 2.910 0.181 16.133 1.00 86.38 138 THR A C 1
ATOM 1014 O O . THR A 1 138 ? 2.775 0.202 14.910 1.00 86.38 138 THR A O 1
ATOM 1017 N N . PHE A 1 139 ? 2.710 1.232 16.923 1.00 76.19 139 PHE A N 1
ATOM 1018 C CA . PHE A 1 139 ? 2.227 2.528 16.456 1.00 76.19 139 PHE A CA 1
ATOM 1019 C C . PHE A 1 139 ? 3.281 3.615 16.636 1.00 76.19 139 PHE A C 1
ATOM 1021 O O . PHE A 1 139 ? 4.096 3.566 17.565 1.00 76.19 139 PHE A O 1
ATOM 1028 N N . THR A 1 140 ? 3.259 4.613 15.755 1.00 84.44 140 THR A N 1
ATOM 1029 C CA . THR A 1 140 ? 3.864 5.916 16.051 1.00 84.44 140 THR A CA 1
ATOM 1030 C C . THR A 1 140 ? 2.924 6.743 16.940 1.00 84.44 140 THR A C 1
ATOM 1032 O O . THR A 1 140 ? 1.719 6.483 16.953 1.00 84.44 140 THR A O 1
ATOM 1035 N N . PRO A 1 141 ? 3.425 7.766 17.661 1.00 78.81 141 PRO A N 1
ATOM 1036 C CA . PRO A 1 141 ? 2.572 8.629 18.485 1.00 78.81 141 PRO A CA 1
ATOM 1037 C C . PRO A 1 141 ? 1.420 9.283 17.709 1.00 78.81 141 PRO A C 1
ATOM 1039 O O . PRO A 1 141 ? 0.345 9.509 18.254 1.00 78.81 141 PRO A O 1
ATOM 1042 N N . GLU A 1 142 ? 1.633 9.593 16.429 1.00 77.94 142 GLU A N 1
ATOM 1043 C CA . GLU A 1 142 ? 0.6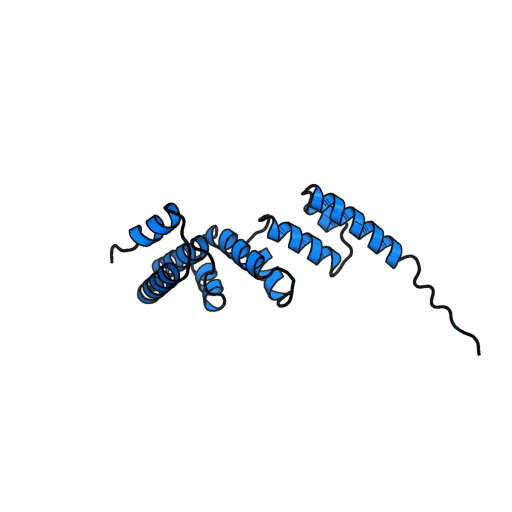07 10.168 15.559 1.00 77.94 142 GLU A CA 1
ATOM 1044 C C . GLU A 1 142 ? -0.500 9.161 15.218 1.00 77.94 142 GLU A C 1
ATOM 1046 O O . GLU A 1 142 ? -1.665 9.542 15.113 1.00 77.94 142 GLU A O 1
ATOM 1051 N N . GLU A 1 143 ? -0.151 7.885 15.038 1.00 78.19 143 GLU A N 1
ATOM 1052 C CA . GLU A 1 143 ? -1.118 6.822 14.753 1.00 78.19 143 GLU A CA 1
ATOM 1053 C C . GLU A 1 143 ? -1.922 6.445 16.006 1.00 78.19 143 GLU A C 1
ATOM 1055 O O . GLU A 1 143 ? -3.129 6.244 15.909 1.00 78.19 143 GLU A O 1
ATOM 1060 N N . GLU A 1 144 ? -1.271 6.417 17.173 1.00 71.69 144 GLU A N 1
ATOM 1061 C CA . GLU A 1 144 ? -1.906 6.237 18.486 1.00 71.69 144 GLU A CA 1
ATOM 1062 C C . GLU A 1 144 ? -2.930 7.348 18.756 1.00 71.69 144 GLU A C 1
ATOM 1064 O O . GLU A 1 144 ? -4.111 7.062 18.944 1.00 71.69 144 GLU A O 1
ATOM 1069 N N . ALA A 1 145 ? -2.529 8.619 18.631 1.00 79.06 145 ALA A N 1
ATOM 1070 C CA . ALA A 1 145 ? -3.442 9.752 18.798 1.00 79.06 145 ALA A CA 1
ATOM 1071 C C . ALA A 1 145 ? -4.636 9.704 17.826 1.00 79.06 145 ALA A C 1
ATOM 1073 O O . ALA A 1 145 ? -5.748 10.090 18.175 1.00 79.06 145 ALA A O 1
ATOM 1074 N N . ALA A 1 146 ? -4.423 9.213 16.600 1.00 78.69 146 ALA A N 1
ATOM 1075 C CA . ALA A 1 146 ? -5.491 9.083 15.618 1.00 78.69 146 ALA A CA 1
ATOM 1076 C C . ALA A 1 146 ? -6.516 7.988 15.959 1.00 78.69 146 ALA A C 1
ATOM 1078 O O . ALA A 1 146 ? -7.637 8.083 15.454 1.00 78.69 146 ALA A O 1
ATOM 1079 N N . LEU A 1 147 ? -6.148 6.971 16.748 1.00 78.56 147 LEU A N 1
ATOM 1080 C CA . LEU A 1 147 ? -7.082 5.979 17.293 1.00 78.56 147 LEU A CA 1
ATOM 1081 C C . LEU A 1 147 ? -7.793 6.526 18.534 1.00 78.56 147 LEU A C 1
ATOM 1083 O O . LEU A 1 147 ? -9.016 6.441 18.602 1.00 78.56 147 LEU A O 1
ATOM 1087 N N . ASP A 1 148 ? -7.051 7.154 19.446 1.00 78.12 148 ASP A N 1
ATOM 1088 C CA . ASP A 1 148 ? -7.585 7.695 20.702 1.00 78.12 148 ASP A CA 1
ATOM 1089 C C . ASP A 1 148 ? -8.618 8.813 20.476 1.00 78.12 148 ASP A C 1
ATOM 1091 O O . ASP A 1 148 ? -9.653 8.851 21.139 1.00 78.12 148 ASP A O 1
ATOM 1095 N N . ASP A 1 149 ? -8.401 9.696 19.492 1.00 72.19 149 ASP A N 1
ATOM 1096 C CA . ASP A 1 149 ? -9.362 10.754 19.134 1.00 72.19 149 ASP A CA 1
ATOM 1097 C C . ASP A 1 149 ? -10.729 10.188 18.686 1.00 72.19 149 ASP A C 1
ATOM 1099 O O . ASP A 1 149 ? -11.736 10.901 18.709 1.00 72.19 149 ASP A O 1
ATOM 1103 N N . GLN A 1 150 ? -10.789 8.913 18.279 1.00 61.34 150 GLN A N 1
ATOM 1104 C CA . GLN A 1 150 ? -12.030 8.241 17.882 1.00 61.34 150 GLN A CA 1
ATOM 1105 C C . GLN A 1 150 ? -12.785 7.614 19.071 1.00 61.34 150 GLN A C 1
ATOM 1107 O O . GLN A 1 150 ? -13.902 7.150 18.870 1.00 61.34 150 GLN A O 1
ATOM 1112 N N . GLU A 1 151 ? -12.248 7.638 20.301 1.00 51.91 151 GLU A N 1
ATOM 1113 C CA . GLU A 1 151 ? -12.890 7.066 21.503 1.00 51.91 151 GLU A CA 1
ATOM 1114 C C . GLU A 1 151 ? -14.017 7.928 22.104 1.00 51.91 151 GLU A C 1
ATOM 1116 O O . GLU A 1 151 ? -14.558 7.613 23.167 1.00 51.91 151 GLU A O 1
ATOM 1121 N N . THR A 1 152 ? -14.437 9.005 21.433 1.00 47.78 152 THR A N 1
ATOM 1122 C CA . THR A 1 152 ? -15.630 9.755 21.859 1.00 47.78 152 THR A CA 1
ATOM 1123 C C . THR A 1 152 ? -16.901 9.032 21.385 1.00 47.78 152 THR A C 1
ATOM 1125 O O . THR A 1 152 ? -17.611 9.527 20.510 1.00 47.78 152 THR A O 1
ATOM 1128 N N . PHE A 1 153 ? -17.151 7.838 21.926 1.00 43.41 153 PHE A N 1
ATOM 1129 C CA . PHE A 1 153 ? -18.379 7.059 21.724 1.00 43.41 153 PHE A CA 1
ATOM 1130 C C . PHE A 1 153 ? -19.505 7.500 22.671 1.00 43.41 153 PHE A C 1
ATOM 1132 O O . PHE A 1 153 ? -19.234 7.739 23.873 1.00 43.41 153 PHE A O 1
#

Secondary structure (DSSP, 8-state):
---------SHHHHHHHHHHHHHHHHHTT-HHHHHHHSPTTHHHHHHHHHHHHTT-S-HHHHHHHHHH-TT-TTHHHHHHHHHHHHHT---HHHHHHHHTTS---SHHHHHHHHHHHHHTT-HHHHHHHHHHHHHH----HHHHHHHHTT---